Protein AF-A0AAN8ITF2-F1 (afdb_monomer)

Organism: Trichostrongylus colubriformis (NCBI:txid6319)

Secondary structure (DSSP, 8-state):
---TT---EEEEE-TTTTTTHHHHHHHHHHHHS-GGGEEETTTT-HHHHHHHHTT-SS-EEEEEE-HHHHHHHHHHHHHHGGG-S-SS--EEEEE-SS--HHHHHTTS-S---S-----

Structure (mmCIF, N/CA/C/O backbone):
data_AF-A0AAN8ITF2-F1
#
_entry.id   AF-A0AAN8ITF2-F1
#
loop_
_atom_site.group_PDB
_atom_site.id
_atom_site.type_symbol
_atom_site.label_atom_id
_atom_site.label_alt_id
_atom_site.label_comp_id
_atom_site.label_asym_id
_atom_site.label_entity_id
_atom_site.label_seq_id
_atom_site.pdbx_PDB_ins_code
_atom_site.Cartn_x
_atom_site.Cartn_y
_atom_site.Cartn_z
_atom_site.occupancy
_atom_site.B_iso_or_equiv
_atom_site.auth_seq_id
_atom_site.auth_comp_id
_atom_site.auth_asym_id
_atom_site.auth_atom_id
_atom_site.pdbx_PDB_model_num
ATOM 1 N N . MET A 1 1 ? -13.939 11.737 15.159 1.00 60.31 1 MET A N 1
ATOM 2 C CA . MET A 1 1 ? -14.402 10.360 15.434 1.00 60.31 1 MET A CA 1
ATOM 3 C C . MET A 1 1 ? -14.925 9.795 14.124 1.00 60.31 1 MET A C 1
ATOM 5 O O . MET A 1 1 ? -15.599 10.536 13.418 1.00 60.31 1 MET A O 1
ATOM 9 N N . LEU A 1 2 ? -14.546 8.572 13.752 1.00 70.06 2 LEU A N 1
ATOM 10 C CA . LEU A 1 2 ? -15.066 7.925 12.543 1.00 70.06 2 LEU A CA 1
ATOM 11 C C . LEU A 1 2 ? -16.547 7.550 12.754 1.00 70.06 2 LEU A C 1
ATOM 13 O O . LEU A 1 2 ? -16.892 7.165 13.873 1.00 70.06 2 LEU A O 1
ATOM 17 N N . PRO A 1 3 ? -17.422 7.668 11.738 1.00 80.00 3 PRO A N 1
ATOM 18 C CA . PRO A 1 3 ? -18.800 7.193 11.837 1.00 80.00 3 PRO A CA 1
ATOM 19 C C . PRO A 1 3 ? -18.858 5.697 12.210 1.00 80.00 3 PRO A C 1
ATOM 21 O O . PRO A 1 3 ? -17.992 4.946 11.752 1.00 80.00 3 PRO A O 1
ATOM 24 N N . PRO A 1 4 ? -19.859 5.246 12.990 1.00 72.50 4 PRO A N 1
ATOM 25 C CA . PRO A 1 4 ? -19.935 3.867 13.489 1.00 72.50 4 PRO A CA 1
ATOM 26 C C . PRO A 1 4 ? -19.911 2.792 12.390 1.00 72.50 4 PRO A C 1
ATOM 28 O O . PRO A 1 4 ? -19.333 1.729 12.595 1.00 72.50 4 PRO A O 1
ATOM 31 N N . ASP A 1 5 ? -20.469 3.097 11.216 1.00 82.31 5 ASP A N 1
ATOM 32 C CA . ASP A 1 5 ? -20.557 2.176 10.071 1.00 82.31 5 ASP A CA 1
ATOM 33 C C . ASP A 1 5 ? -19.482 2.429 9.003 1.00 82.31 5 ASP A C 1
ATOM 35 O O . ASP A 1 5 ? -19.576 1.947 7.874 1.00 82.31 5 ASP A O 1
ATOM 39 N N . SER A 1 6 ? -18.460 3.225 9.325 1.00 84.69 6 SER A N 1
ATOM 40 C CA . SER A 1 6 ? -17.391 3.517 8.372 1.00 84.69 6 SER A CA 1
ATOM 41 C C . SER A 1 6 ? -16.314 2.433 8.374 1.00 84.69 6 SER A C 1
ATOM 43 O O . SER A 1 6 ? -15.793 2.041 9.415 1.00 84.69 6 SER A O 1
ATOM 45 N N . GLU A 1 7 ? -15.937 1.995 7.175 1.00 91.31 7 GLU A N 1
ATOM 46 C CA . GLU A 1 7 ? -14.808 1.093 6.943 1.00 91.31 7 GLU A CA 1
ATOM 47 C C . GLU A 1 7 ? -13.725 1.853 6.166 1.00 91.31 7 GLU A C 1
ATOM 49 O O . GLU A 1 7 ? -13.707 1.815 4.931 1.00 91.31 7 GLU A O 1
ATOM 54 N N . PRO A 1 8 ? -12.855 2.614 6.855 1.00 94.00 8 PRO A N 1
ATOM 55 C CA . PRO A 1 8 ? -11.836 3.426 6.204 1.00 94.00 8 PRO A CA 1
ATOM 56 C C . PRO A 1 8 ? -10.871 2.579 5.364 1.00 94.00 8 PRO A C 1
ATOM 58 O O . PRO A 1 8 ? -10.576 1.428 5.688 1.00 94.00 8 PRO A O 1
ATOM 61 N N . LEU A 1 9 ? -10.336 3.179 4.300 1.00 96.25 9 LEU A N 1
ATOM 62 C CA . LEU A 1 9 ? -9.349 2.556 3.422 1.00 96.25 9 LEU A CA 1
ATOM 63 C C . LEU A 1 9 ? -7.947 3.073 3.759 1.00 96.25 9 LEU A C 1
ATOM 65 O O . LEU A 1 9 ? -7.679 4.254 3.571 1.00 96.25 9 LEU A O 1
ATOM 69 N N . LEU A 1 10 ? -7.060 2.200 4.230 1.00 97.12 10 LEU A N 1
ATOM 70 C CA . LEU A 1 10 ? -5.630 2.466 4.366 1.00 97.12 10 LEU A CA 1
ATOM 71 C C . LEU A 1 10 ? -4.944 2.214 3.020 1.00 97.12 10 LEU A C 1
ATOM 73 O O . LEU A 1 10 ? -4.875 1.077 2.560 1.00 97.12 10 LEU A O 1
ATOM 77 N N . VAL A 1 11 ? -4.405 3.262 2.403 1.00 97.88 11 VAL A N 1
ATOM 78 C CA . VAL A 1 11 ? -3.693 3.170 1.126 1.00 97.88 11 VAL A CA 1
ATOM 79 C C . VAL A 1 11 ? -2.189 3.255 1.368 1.00 97.88 11 VAL A C 1
ATOM 81 O O . VAL A 1 11 ? -1.687 4.235 1.919 1.00 97.88 11 VAL A O 1
ATOM 84 N N . LEU A 1 12 ? -1.465 2.230 0.934 1.00 97.69 12 LEU A N 1
ATOM 85 C CA . LEU A 1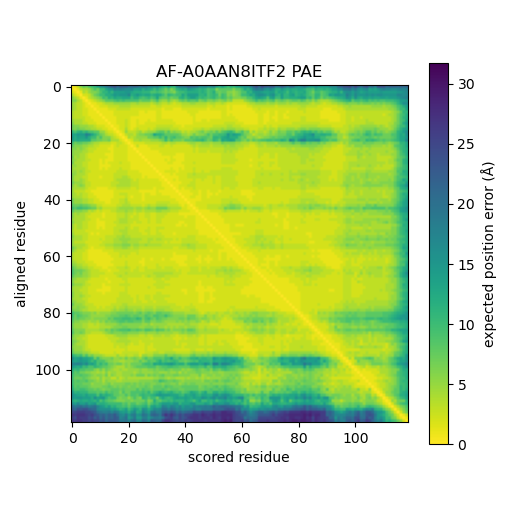 12 ? -0.016 2.106 1.052 1.00 97.69 12 LEU A CA 1
ATOM 86 C C . LEU A 1 12 ? 0.581 2.119 -0.353 1.00 97.69 12 LEU A C 1
ATOM 88 O O . LEU A 1 12 ? 0.370 1.181 -1.115 1.00 97.69 12 LEU A O 1
ATOM 92 N N . VAL A 1 13 ? 1.314 3.170 -0.716 1.00 96.69 13 VAL A N 1
ATOM 93 C CA . VAL A 1 13 ? 1.835 3.354 -2.078 1.00 96.69 13 VAL A CA 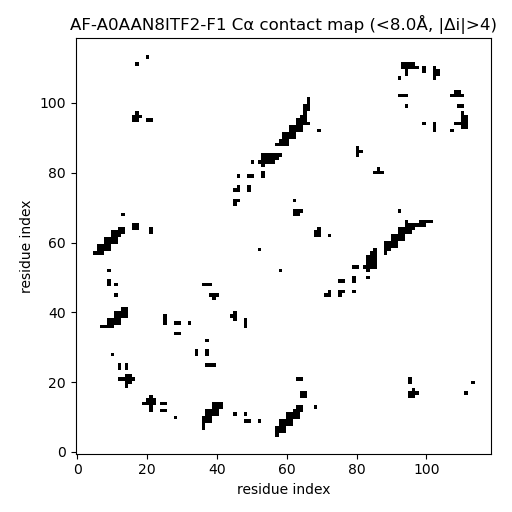1
ATOM 94 C C . VAL A 1 13 ? 3.354 3.353 -2.079 1.00 96.69 13 VAL A C 1
ATOM 96 O O . VAL A 1 13 ? 3.978 4.122 -1.352 1.00 96.69 13 VAL A O 1
ATOM 99 N N . ASN A 1 14 ? 3.965 2.539 -2.939 1.00 94.81 14 ASN A N 1
ATOM 100 C CA . ASN A 1 14 ? 5.370 2.697 -3.297 1.00 94.81 14 ASN A CA 1
ATOM 101 C C . ASN A 1 14 ? 5.495 3.668 -4.473 1.00 94.81 14 ASN A C 1
ATOM 103 O O . ASN A 1 14 ? 5.278 3.304 -5.628 1.00 94.81 14 ASN A O 1
ATOM 107 N N . VAL A 1 15 ? 5.891 4.908 -4.179 1.00 93.12 15 VAL A N 1
ATOM 108 C CA . VAL A 1 15 ? 5.941 5.996 -5.171 1.00 93.12 15 VAL A CA 1
ATOM 109 C C . VAL A 1 15 ? 6.948 5.774 -6.306 1.00 93.12 15 VAL A C 1
ATOM 111 O O . VAL A 1 15 ? 6.821 6.399 -7.358 1.00 93.12 15 VAL A O 1
ATOM 114 N N . LYS A 1 16 ? 7.925 4.871 -6.126 1.00 90.06 16 LYS A N 1
ATOM 115 C CA . LYS A 1 16 ? 8.907 4.495 -7.161 1.00 90.06 16 LYS A CA 1
ATOM 116 C C . LYS A 1 16 ? 8.440 3.344 -8.060 1.00 90.06 16 LYS A C 1
ATOM 118 O O . LYS A 1 16 ? 9.095 3.059 -9.059 1.00 90.06 16 LYS A O 1
ATOM 123 N N . SER A 1 17 ? 7.345 2.665 -7.718 1.00 85.50 17 SER A N 1
ATOM 124 C CA . SER A 1 17 ? 6.825 1.544 -8.509 1.00 85.50 17 SER A CA 1
ATOM 125 C C . SER A 1 17 ? 6.155 2.009 -9.809 1.00 85.50 17 SER A C 1
ATOM 127 O O . SER A 1 17 ? 5.678 3.141 -9.909 1.00 85.50 17 SER A O 1
ATOM 129 N N . GLY A 1 18 ? 6.130 1.123 -10.811 1.00 80.06 18 GLY A N 1
ATOM 130 C CA . GLY A 1 18 ? 5.446 1.361 -12.087 1.00 80.06 18 GLY A CA 1
ATOM 131 C C . GLY A 1 18 ? 6.065 2.445 -12.978 1.00 80.06 18 GLY A C 1
ATOM 132 O O . GLY A 1 18 ? 5.339 3.043 -13.757 1.00 80.06 18 GLY A O 1
ATOM 133 N N . GLY A 1 19 ? 7.364 2.748 -12.867 1.00 80.38 19 GLY A N 1
ATOM 134 C CA . GLY A 1 19 ? 7.989 3.797 -13.689 1.00 80.38 19 GLY A CA 1
ATOM 135 C C . GLY A 1 19 ? 7.499 5.205 -13.333 1.00 80.38 19 GLY A C 1
ATOM 136 O O . GLY A 1 19 ? 7.121 5.968 -14.210 1.00 80.38 19 GLY A O 1
ATOM 137 N N . CYS A 1 20 ? 7.483 5.528 -12.035 1.00 76.69 20 CYS A N 1
ATOM 138 C CA . CYS A 1 20 ? 6.995 6.788 -11.447 1.00 76.69 20 CYS A CA 1
ATOM 139 C C . CYS A 1 20 ? 5.466 6.973 -11.391 1.00 76.69 20 CYS A C 1
ATOM 141 O O . CYS A 1 20 ? 5.016 7.916 -10.739 1.00 76.69 20 CYS A O 1
ATOM 143 N N . GLN A 1 21 ? 4.665 6.038 -11.920 1.00 85.12 21 GLN A N 1
ATOM 144 C CA . GLN A 1 21 ? 3.198 6.043 -11.769 1.00 85.12 21 GLN A CA 1
ATOM 145 C C . GLN A 1 21 ? 2.741 6.093 -10.299 1.00 85.12 21 GLN A C 1
ATOM 147 O O . GLN A 1 21 ? 1.726 6.709 -9.975 1.00 85.12 21 GLN A O 1
ATOM 152 N N . GLY A 1 22 ? 3.512 5.512 -9.370 1.00 89.12 22 GLY A N 1
ATOM 153 C CA . GLY A 1 22 ? 3.209 5.584 -7.938 1.00 89.12 22 GLY A CA 1
ATOM 154 C C . GLY A 1 22 ? 3.148 7.016 -7.377 1.00 89.12 22 GLY A C 1
ATOM 155 O O . GLY A 1 22 ? 2.430 7.264 -6.407 1.00 89.12 22 GLY A O 1
ATOM 156 N N . THR A 1 23 ? 3.861 7.974 -7.982 1.00 92.00 23 THR A N 1
ATOM 157 C CA . THR A 1 23 ? 3.847 9.385 -7.554 1.00 92.00 23 THR A CA 1
ATOM 158 C C . THR A 1 23 ? 2.540 10.079 -7.938 1.00 92.00 23 THR A C 1
ATOM 160 O O . THR A 1 23 ? 1.972 10.819 -7.135 1.00 92.00 23 THR A O 1
ATOM 163 N N . GLU A 1 24 ? 2.021 9.818 -9.132 1.00 90.38 24 GLU A N 1
ATOM 164 C CA . GLU A 1 24 ? 0.724 10.343 -9.569 1.00 90.38 24 GLU A CA 1
ATOM 165 C C . GLU A 1 24 ? -0.425 9.670 -8.812 1.00 90.38 24 GLU A C 1
ATOM 167 O O . GLU A 1 24 ? -1.374 10.328 -8.373 1.00 90.38 24 GLU A O 1
ATOM 172 N N . LEU A 1 25 ? -0.297 8.364 -8.564 1.00 92.19 25 LEU A N 1
ATOM 173 C CA . LEU A 1 25 ? -1.292 7.584 -7.841 1.00 92.19 25 LEU A CA 1
ATOM 174 C C . LEU A 1 25 ? -1.459 8.071 -6.395 1.00 92.19 25 LEU A C 1
ATOM 176 O O . LEU A 1 25 ? -2.583 8.305 -5.947 1.00 92.19 25 LEU A O 1
ATOM 180 N N . ILE A 1 26 ? -0.358 8.290 -5.663 1.00 94.25 26 ILE A N 1
ATOM 181 C CA . ILE A 1 26 ? -0.446 8.772 -4.276 1.00 94.25 26 ILE A CA 1
ATOM 182 C C . ILE A 1 26 ? -1.055 10.180 -4.199 1.00 94.25 26 ILE A C 1
ATOM 184 O O . ILE A 1 26 ? -1.800 10.483 -3.265 1.00 94.25 26 ILE A O 1
ATOM 188 N N . GLN A 1 27 ? -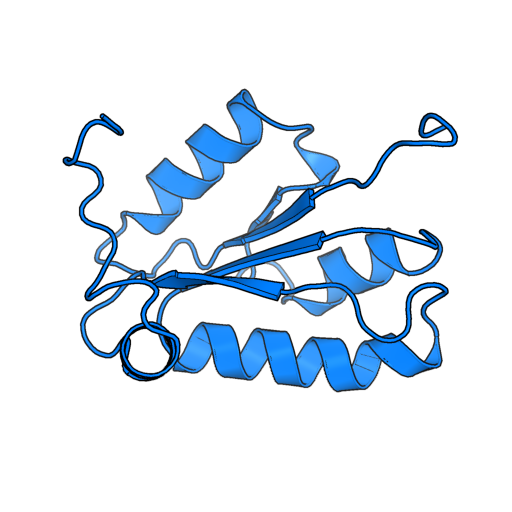0.772 11.046 -5.179 1.00 93.69 27 GLN A N 1
ATOM 189 C CA . GLN A 1 27 ? -1.377 12.376 -5.259 1.00 93.69 27 GLN A CA 1
ATOM 190 C C . GLN A 1 27 ? -2.880 12.288 -5.528 1.00 93.69 27 GLN A C 1
ATOM 192 O O . GLN A 1 27 ? -3.654 13.002 -4.892 1.00 93.69 27 GLN A O 1
ATOM 197 N N . SER A 1 28 ? -3.296 11.392 -6.423 1.00 92.88 28 SER A N 1
ATOM 198 C CA . SER A 1 28 ? -4.705 11.160 -6.746 1.00 92.88 28 SER A CA 1
ATOM 199 C C . SER A 1 28 ? -5.475 10.635 -5.535 1.00 92.88 28 SER A C 1
ATOM 201 O O . SER A 1 28 ? -6.495 11.212 -5.162 1.00 92.88 28 SER A O 1
ATOM 203 N N . PHE A 1 29 ? -4.942 9.638 -4.822 1.00 95.44 29 PHE A N 1
ATOM 204 C CA . PHE A 1 29 ? -5.573 9.145 -3.595 1.00 95.44 29 PHE A CA 1
ATOM 205 C C . PHE A 1 29 ? -5.675 10.211 -2.505 1.00 95.44 29 PHE A C 1
ATOM 207 O O . PHE A 1 29 ? -6.700 10.286 -1.842 1.00 95.44 29 PHE A O 1
ATOM 214 N N . ARG A 1 30 ? -4.670 11.079 -2.333 1.00 95.25 30 ARG A N 1
ATOM 215 C CA . ARG A 1 30 ? -4.737 12.184 -1.354 1.00 95.25 30 ARG A CA 1
ATOM 216 C C . ARG A 1 30 ? -5.761 13.263 -1.701 1.00 95.25 30 ARG A C 1
ATOM 218 O O . ARG A 1 30 ? -6.156 14.007 -0.811 1.00 95.25 30 ARG A O 1
ATOM 225 N N . LYS A 1 31 ? -6.152 13.380 -2.973 1.00 94.19 31 LYS A N 1
ATOM 226 C CA . LYS A 1 31 ? -7.238 14.270 -3.409 1.00 94.19 31 LYS A CA 1
ATOM 227 C C . LYS A 1 31 ? -8.613 13.638 -3.182 1.00 94.19 31 LYS A C 1
ATOM 229 O O . LYS A 1 31 ? -9.555 14.357 -2.874 1.00 94.19 31 LYS A O 1
ATOM 234 N N . LEU A 1 32 ? -8.723 12.319 -3.352 1.00 92.81 32 LEU A N 1
ATOM 235 C CA . LEU A 1 32 ? -9.985 11.576 -3.250 1.00 92.81 32 LEU A CA 1
ATOM 236 C C . LEU A 1 32 ? -10.324 11.133 -1.819 1.00 92.81 32 LEU A C 1
ATOM 238 O O . LEU A 1 32 ? -11.494 11.029 -1.464 1.00 92.81 32 LEU A O 1
ATOM 242 N N . LEU A 1 33 ? -9.307 10.844 -1.009 1.00 93.19 33 LEU A N 1
ATOM 243 C CA . LEU A 1 33 ? -9.420 10.314 0.348 1.00 93.19 33 LEU A CA 1
ATOM 244 C C . LEU A 1 33 ? -8.833 11.299 1.359 1.00 93.19 33 LEU A C 1
ATOM 246 O O . LEU A 1 33 ? -8.128 12.244 1.003 1.00 93.19 33 LEU A O 1
ATOM 250 N N . ASN A 1 34 ? -9.063 11.046 2.649 1.00 92.00 34 ASN A N 1
ATOM 251 C CA . ASN A 1 34 ? -8.383 11.804 3.690 1.00 92.00 34 ASN A CA 1
ATOM 252 C C . ASN A 1 34 ? -6.859 11.545 3.601 1.00 92.00 34 ASN A C 1
ATOM 254 O O . ASN A 1 34 ? -6.441 10.384 3.667 1.00 92.00 34 ASN A O 1
ATOM 258 N N . PRO A 1 35 ? -6.007 12.587 3.504 1.00 92.88 35 PRO A N 1
ATOM 259 C CA . PRO A 1 35 ? -4.558 12.424 3.380 1.00 92.88 35 PRO A CA 1
ATOM 260 C C . PRO A 1 35 ? -3.904 11.586 4.487 1.00 92.88 35 PRO A C 1
ATOM 262 O O . PRO A 1 35 ? -2.887 10.944 4.232 1.00 92.88 35 PRO A O 1
ATOM 265 N N . PHE A 1 36 ? -4.495 11.537 5.687 1.00 91.69 36 PHE A N 1
ATOM 266 C CA . PHE A 1 36 ? -4.020 10.706 6.802 1.00 91.69 36 PHE A CA 1
ATOM 267 C C . PHE A 1 36 ? -4.239 9.200 6.603 1.00 91.69 36 PHE A C 1
ATOM 269 O O . PHE A 1 36 ? -3.802 8.403 7.428 1.00 91.69 36 PHE A O 1
ATOM 276 N N . GLN A 1 37 ? -4.912 8.800 5.526 1.00 95.19 37 GLN A N 1
ATOM 277 C CA . GLN A 1 37 ? -5.119 7.404 5.156 1.00 95.19 37 GLN A CA 1
ATOM 278 C C . GLN A 1 37 ? -4.168 6.945 4.043 1.00 95.19 37 GLN A C 1
ATOM 280 O O . GLN A 1 37 ? -4.170 5.768 3.696 1.00 95.19 37 GLN A O 1
ATOM 285 N N . VAL A 1 38 ? -3.366 7.854 3.473 1.00 97.12 38 VAL A N 1
ATOM 286 C CA . VAL A 1 38 ? -2.563 7.601 2.270 1.00 97.12 38 VAL A CA 1
ATOM 287 C C . VAL A 1 38 ? -1.072 7.776 2.563 1.00 97.12 38 VAL A C 1
ATOM 289 O O . VAL A 1 38 ? -0.546 8.896 2.647 1.00 97.12 38 VAL A O 1
ATOM 292 N N . PHE A 1 39 ? -0.368 6.651 2.662 1.00 97.25 39 PHE A N 1
ATOM 293 C CA . PHE A 1 39 ? 1.030 6.587 3.073 1.00 97.25 39 PHE A CA 1
ATOM 294 C C . PHE A 1 39 ? 1.951 6.206 1.918 1.00 97.25 39 PHE A C 1
ATOM 296 O O . PHE A 1 39 ? 1.648 5.337 1.104 1.00 97.25 39 PHE A O 1
ATOM 303 N N . ASP A 1 40 ? 3.110 6.857 1.890 1.00 95.81 40 ASP A N 1
ATOM 304 C CA . ASP A 1 40 ? 4.233 6.461 1.050 1.00 95.81 40 ASP A CA 1
ATOM 305 C C . ASP A 1 40 ? 5.063 5.436 1.825 1.00 95.81 40 ASP A C 1
ATOM 307 O O . ASP A 1 40 ? 5.665 5.781 2.844 1.00 95.81 40 ASP A O 1
ATOM 311 N N . VAL A 1 41 ? 5.108 4.187 1.360 1.00 95.50 41 VAL A N 1
ATOM 312 C CA . VAL A 1 41 ? 5.835 3.122 2.071 1.00 95.50 41 VAL A CA 1
ATOM 313 C C . VAL A 1 41 ? 7.346 3.356 2.082 1.00 95.50 41 VAL A C 1
ATOM 315 O O . VAL A 1 41 ? 8.037 2.812 2.935 1.00 95.50 41 VAL A O 1
ATOM 318 N N . LEU A 1 42 ? 7.882 4.200 1.195 1.00 93.62 42 LEU A N 1
ATOM 319 C CA . LEU A 1 42 ? 9.299 4.569 1.226 1.00 93.62 42 LEU A CA 1
ATOM 320 C C . LEU A 1 42 ? 9.615 5.582 2.337 1.00 93.62 42 LEU A C 1
ATOM 322 O O . LEU A 1 42 ? 10.780 5.764 2.687 1.00 93.62 42 LEU A O 1
ATOM 326 N N . LYS A 1 43 ? 8.597 6.228 2.921 1.00 92.44 43 LYS A N 1
ATOM 327 C CA . LYS A 1 43 ? 8.736 7.188 4.024 1.00 92.44 43 LYS A CA 1
ATOM 328 C C . LYS A 1 43 ? 8.382 6.535 5.358 1.00 92.44 43 LYS A C 1
ATOM 330 O O . LYS A 1 43 ? 7.317 6.772 5.916 1.00 92.44 43 LYS A O 1
ATOM 335 N N . GLY A 1 44 ? 9.302 5.723 5.875 1.00 87.00 44 GLY A N 1
ATOM 336 C CA . GLY A 1 44 ? 9.169 5.089 7.195 1.00 87.00 44 GLY A CA 1
ATOM 337 C C . GLY A 1 44 ? 8.510 3.706 7.190 1.00 87.00 44 GLY A C 1
ATOM 338 O O . GLY A 1 44 ? 8.378 3.100 8.249 1.00 87.00 44 GLY A O 1
ATOM 339 N N . GLY A 1 45 ? 8.159 3.171 6.018 1.00 94.69 45 GLY A N 1
ATOM 340 C CA . GLY A 1 45 ? 7.654 1.807 5.872 1.00 94.69 45 GLY A CA 1
ATOM 341 C C . GLY A 1 45 ? 6.136 1.653 6.049 1.00 94.69 45 GLY A C 1
ATOM 342 O O . GLY A 1 45 ? 5.456 2.565 6.526 1.00 94.69 45 GLY A O 1
ATOM 343 N N . PRO A 1 46 ? 5.585 0.472 5.707 1.00 95.88 46 PRO A N 1
ATOM 344 C CA . PRO A 1 46 ? 4.159 0.163 5.857 1.00 95.88 46 PRO A CA 1
ATOM 345 C C . PRO A 1 46 ? 3.660 0.204 7.308 1.00 95.88 46 PRO A C 1
ATOM 347 O O . PRO A 1 46 ? 2.498 0.533 7.554 1.00 95.88 46 PRO A O 1
ATOM 350 N N . LEU A 1 47 ? 4.535 -0.110 8.275 1.00 95.69 47 LEU A N 1
ATOM 351 C CA . LEU A 1 47 ? 4.184 -0.190 9.697 1.00 95.69 47 LEU A CA 1
ATOM 352 C C . LEU A 1 47 ? 3.596 1.113 10.239 1.00 95.69 47 LEU A C 1
ATOM 354 O O . LEU A 1 47 ? 2.700 1.061 11.074 1.00 95.69 47 LEU A O 1
ATOM 358 N N . VAL A 1 48 ? 4.048 2.271 9.749 1.00 94.75 48 VAL A N 1
ATOM 359 C CA . VAL A 1 48 ? 3.533 3.572 10.202 1.00 94.75 48 VAL A CA 1
ATOM 360 C C . VAL A 1 48 ? 2.023 3.664 9.970 1.00 94.75 48 VAL A C 1
ATOM 362 O O . VAL A 1 48 ? 1.280 3.975 10.897 1.00 94.75 48 VAL A O 1
ATOM 365 N N . GLY A 1 49 ? 1.554 3.330 8.764 1.00 94.56 49 GLY A N 1
ATOM 366 C CA . GLY A 1 49 ? 0.126 3.344 8.440 1.00 94.56 49 GLY A CA 1
ATOM 367 C C . GLY A 1 49 ? -0.664 2.283 9.210 1.00 94.56 49 GLY A C 1
ATOM 368 O O . GLY A 1 49 ? -1.743 2.570 9.729 1.00 94.56 49 GLY A O 1
ATOM 369 N N . LEU A 1 50 ? -0.099 1.081 9.355 1.00 95.00 50 LEU A N 1
ATOM 370 C CA . LEU A 1 50 ? -0.720 -0.016 10.105 1.00 95.00 50 LEU A CA 1
ATOM 371 C C . LEU A 1 50 ? -0.915 0.339 11.588 1.00 95.00 50 LEU A C 1
ATOM 373 O O . LEU A 1 50 ? -1.992 0.114 12.136 1.00 95.00 50 LEU A O 1
ATOM 377 N N . TYR A 1 51 ? 0.074 0.970 12.228 1.00 94.81 51 TYR A N 1
ATOM 378 C CA . TYR A 1 51 ? -0.046 1.410 13.619 1.00 94.81 51 TYR A CA 1
ATOM 379 C C . TYR A 1 51 ? -1.030 2.566 13.802 1.00 94.81 51 TYR A C 1
ATOM 381 O O . TYR A 1 51 ? -1.709 2.620 14.827 1.00 94.81 51 TYR A O 1
ATOM 389 N N . VAL A 1 52 ? -1.164 3.463 12.819 1.00 93.56 52 VAL A N 1
ATOM 390 C CA . VAL A 1 52 ? -2.206 4.506 12.841 1.00 93.56 52 VAL A CA 1
ATOM 391 C C . VAL A 1 52 ? -3.602 3.874 12.845 1.00 93.56 52 VAL A C 1
ATOM 393 O O . VAL A 1 52 ? -4.489 4.337 13.560 1.00 93.56 52 VAL A O 1
ATOM 396 N N . PHE A 1 53 ? -3.785 2.782 12.102 1.00 94.25 53 PHE A N 1
ATOM 397 C CA . PHE A 1 53 ? -5.060 2.074 11.988 1.00 94.25 53 PHE A CA 1
ATOM 398 C C . PHE A 1 53 ? -5.271 0.989 13.058 1.00 94.25 53 PHE A C 1
ATOM 400 O O . PHE A 1 53 ? -6.351 0.405 13.115 1.00 94.25 53 PHE A O 1
ATOM 407 N N . ARG A 1 54 ? -4.301 0.736 13.951 1.00 93.75 54 ARG A N 1
ATOM 408 C CA . ARG A 1 54 ? -4.348 -0.393 14.902 1.00 93.75 54 ARG A CA 1
ATOM 409 C C . ARG A 1 54 ? -5.579 -0.402 15.805 1.00 93.75 54 ARG A C 1
ATOM 411 O O . ARG A 1 54 ? -6.078 -1.465 16.126 1.00 93.75 54 ARG A O 1
ATOM 418 N N . ASN A 1 55 ? -6.101 0.761 16.190 1.00 93.12 55 ASN A N 1
ATOM 419 C CA . ASN A 1 55 ? -7.267 0.858 17.077 1.00 93.12 55 ASN A CA 1
ATOM 420 C C . ASN A 1 55 ? -8.605 0.861 16.317 1.00 93.12 55 ASN A C 1
ATOM 422 O O . ASN A 1 55 ? -9.658 1.020 16.932 1.00 93.12 55 ASN A O 1
ATOM 426 N N . ILE A 1 56 ? -8.582 0.734 14.987 1.00 92.06 56 ILE A N 1
ATOM 427 C CA . ILE A 1 56 ? -9.783 0.739 14.1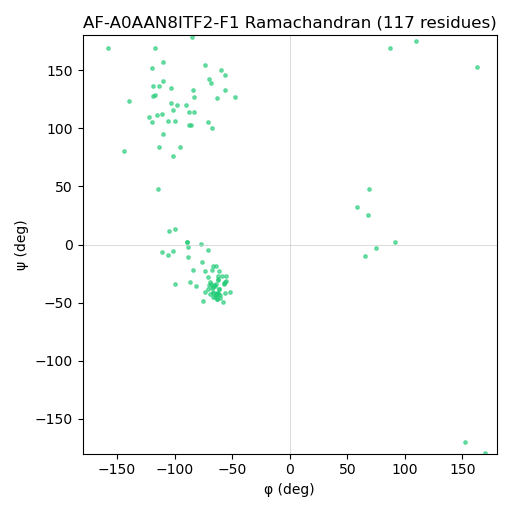55 1.00 92.06 56 ILE A CA 1
ATOM 428 C C . ILE A 1 56 ? -10.280 -0.708 14.017 1.00 92.06 56 ILE A C 1
ATOM 430 O O . ILE A 1 56 ? -9.549 -1.549 13.492 1.00 92.06 56 ILE A O 1
ATOM 434 N N . PRO A 1 57 ? -11.513 -1.026 14.455 1.00 90.94 57 PRO A N 1
ATOM 435 C CA . PRO A 1 57 ? -12.002 -2.407 14.486 1.00 90.94 57 PRO A CA 1
ATOM 436 C C . PRO A 1 57 ? -12.281 -2.983 13.091 1.00 90.94 57 PRO A C 1
ATOM 438 O O . PRO A 1 57 ? -12.195 -4.194 12.895 1.00 90.94 57 PRO A O 1
ATOM 441 N N . LYS A 1 58 ? -12.611 -2.131 12.112 1.00 92.56 58 LYS A N 1
ATOM 442 C CA . LYS A 1 58 ? -12.877 -2.522 10.722 1.00 92.56 58 LYS A CA 1
ATOM 443 C C . LYS A 1 58 ? -12.276 -1.507 9.762 1.00 92.56 58 LYS A C 1
ATOM 445 O O . LYS A 1 58 ? -12.598 -0.327 9.837 1.00 92.56 58 LYS A O 1
ATOM 450 N N . TYR A 1 59 ? -11.419 -1.963 8.860 1.00 95.19 59 TYR A N 1
ATOM 451 C CA . TYR A 1 59 ? -10.847 -1.153 7.789 1.00 95.19 59 TYR A CA 1
ATOM 452 C C . TYR A 1 59 ? -10.371 -2.058 6.651 1.00 95.19 59 TYR A C 1
ATOM 454 O O . TYR A 1 59 ? -10.318 -3.279 6.797 1.00 95.19 59 TYR A O 1
ATOM 462 N N . LYS A 1 60 ? -10.034 -1.455 5.514 1.00 96.31 60 LYS A N 1
ATOM 463 C CA . LYS A 1 60 ? -9.518 -2.148 4.325 1.00 96.31 60 LYS A CA 1
ATOM 464 C C . LYS A 1 60 ? -8.127 -1.628 4.003 1.00 96.31 60 LYS A C 1
ATOM 466 O O . LYS A 1 60 ? -7.824 -0.476 4.303 1.00 96.31 60 LYS A O 1
ATOM 471 N N . ILE A 1 61 ? -7.298 -2.452 3.379 1.00 97.12 61 ILE A N 1
ATOM 472 C CA . ILE A 1 61 ? -5.957 -2.081 2.928 1.00 97.12 61 ILE A CA 1
ATOM 473 C C . ILE A 1 61 ? -5.921 -2.109 1.403 1.00 97.12 61 ILE A C 1
ATOM 475 O O . ILE A 1 61 ? -6.417 -3.047 0.784 1.00 97.12 61 ILE A O 1
ATOM 479 N N . LEU A 1 62 ? -5.301 -1.099 0.803 1.00 97.00 62 LEU A N 1
ATOM 480 C CA . LEU A 1 62 ? -4.940 -1.081 -0.607 1.00 97.00 62 LEU A CA 1
ATOM 481 C C . LEU A 1 62 ? -3.431 -0.882 -0.741 1.00 97.00 62 LEU A C 1
ATOM 483 O O . LEU A 1 62 ? -2.912 0.197 -0.454 1.00 97.00 62 LEU A O 1
ATOM 487 N N . ALA A 1 63 ? -2.724 -1.922 -1.173 1.00 96.06 63 ALA A N 1
ATOM 488 C CA . ALA A 1 63 ? -1.282 -1.902 -1.371 1.00 96.06 63 ALA A CA 1
ATOM 489 C C . ALA A 1 63 ? -0.949 -1.663 -2.851 1.00 96.06 63 ALA A C 1
ATOM 491 O O . ALA A 1 63 ? -1.326 -2.441 -3.720 1.00 96.06 63 ALA A O 1
ATOM 492 N N . CYS A 1 64 ? -0.239 -0.583 -3.156 1.00 94.94 64 CYS A N 1
ATOM 493 C CA . CYS A 1 64 ? 0.085 -0.178 -4.521 1.00 94.94 64 CYS A CA 1
ATOM 494 C C . CYS A 1 64 ? 1.588 -0.347 -4.766 1.00 94.94 64 CYS A C 1
ATOM 496 O O . CYS A 1 64 ? 2.406 0.373 -4.184 1.00 94.94 64 CYS A O 1
ATOM 498 N N . GLY A 1 65 ? 1.958 -1.293 -5.626 1.00 93.19 65 GLY A N 1
ATOM 499 C CA . GLY A 1 65 ? 3.350 -1.670 -5.868 1.00 93.19 65 GLY A CA 1
ATOM 500 C C . GLY A 1 65 ? 3.471 -2.948 -6.697 1.00 93.19 65 GLY A C 1
ATOM 501 O O . GLY A 1 65 ? 2.463 -3.538 -7.077 1.00 93.19 65 GLY A O 1
ATOM 502 N N . GLY A 1 66 ? 4.704 -3.380 -6.960 1.00 91.00 66 GLY A N 1
ATOM 503 C CA . GLY A 1 66 ? 4.987 -4.725 -7.482 1.00 91.00 66 GLY A CA 1
ATOM 504 C C . GLY A 1 66 ? 5.078 -5.771 -6.365 1.00 91.00 66 GLY A C 1
ATOM 505 O O . GLY A 1 66 ? 5.029 -5.417 -5.183 1.00 91.00 66 GLY A O 1
ATOM 506 N N . ASP A 1 67 ? 5.295 -7.041 -6.715 1.00 89.88 67 ASP A N 1
ATOM 507 C CA . ASP A 1 67 ? 5.254 -8.173 -5.769 1.00 89.88 67 ASP A CA 1
ATOM 508 C C . ASP A 1 67 ? 6.136 -7.978 -4.523 1.00 89.88 67 ASP A C 1
ATOM 510 O O . ASP A 1 67 ? 5.699 -8.243 -3.405 1.00 89.88 67 ASP A O 1
ATOM 514 N N . GLY A 1 68 ? 7.346 -7.425 -4.676 1.00 91.44 68 GLY A N 1
ATOM 515 C CA . GLY A 1 68 ? 8.235 -7.147 -3.539 1.00 91.44 68 GLY A CA 1
ATOM 516 C C . GLY A 1 68 ? 7.681 -6.103 -2.560 1.00 91.44 68 GLY A C 1
ATOM 517 O O . GLY A 1 68 ? 7.868 -6.220 -1.352 1.00 91.44 68 GLY A O 1
ATOM 518 N N . THR A 1 69 ? 6.944 -5.105 -3.061 1.00 92.62 69 THR A N 1
ATOM 519 C CA . THR A 1 69 ? 6.252 -4.131 -2.199 1.00 92.62 69 THR A CA 1
ATOM 520 C C . THR A 1 69 ? 5.100 -4.798 -1.467 1.00 92.62 69 THR A C 1
ATOM 522 O O . THR A 1 69 ? 4.918 -4.570 -0.274 1.00 92.62 69 THR A O 1
ATOM 525 N N . ILE A 1 70 ? 4.333 -5.634 -2.168 1.00 92.94 70 ILE A N 1
ATOM 526 C CA . ILE A 1 70 ? 3.187 -6.307 -1.562 1.00 92.94 70 ILE A CA 1
ATOM 527 C C . ILE A 1 70 ? 3.642 -7.298 -0.495 1.00 92.94 70 ILE A C 1
ATOM 529 O O . ILE A 1 70 ? 3.106 -7.282 0.610 1.00 92.94 70 ILE A O 1
ATOM 533 N N . GLY A 1 71 ? 4.673 -8.097 -0.777 1.00 93.94 71 GLY A N 1
ATOM 534 C CA . GLY A 1 71 ? 5.274 -8.998 0.205 1.00 93.94 71 GLY A CA 1
ATOM 535 C C . GLY A 1 71 ? 5.739 -8.253 1.457 1.00 93.94 71 GLY A C 1
ATOM 536 O O . GLY A 1 71 ? 5.455 -8.690 2.570 1.00 93.94 71 GLY A O 1
ATOM 537 N N . TRP A 1 72 ? 6.359 -7.080 1.291 1.00 94.88 72 TRP A N 1
ATOM 538 C CA . TRP A 1 72 ? 6.763 -6.244 2.422 1.00 94.88 72 TRP A CA 1
ATOM 539 C C . TRP A 1 72 ? 5.569 -5.739 3.246 1.00 94.88 72 TRP A C 1
ATOM 541 O O . TRP A 1 72 ? 5.596 -5.808 4.474 1.00 94.88 72 TRP A O 1
ATOM 551 N N . VAL A 1 73 ? 4.495 -5.281 2.593 1.00 95.62 73 VAL A N 1
ATOM 552 C CA . VAL A 1 73 ? 3.260 -4.862 3.278 1.00 95.62 73 VAL A CA 1
ATOM 553 C C . VAL A 1 73 ? 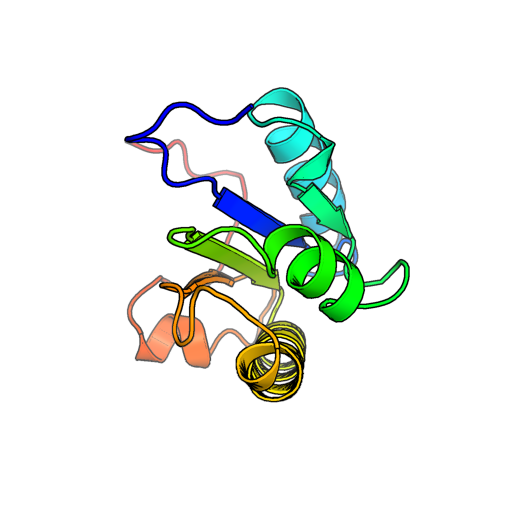2.644 -6.018 4.068 1.00 95.62 73 VAL A C 1
ATOM 555 O O . VAL A 1 73 ? 2.299 -5.826 5.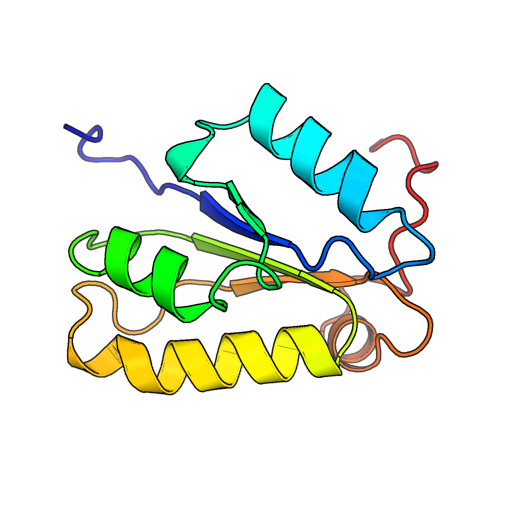232 1.00 95.62 73 VAL A O 1
ATOM 558 N N . LEU A 1 74 ? 2.536 -7.210 3.473 1.00 94.38 74 LEU A N 1
ATOM 559 C CA . LEU A 1 74 ? 1.979 -8.393 4.137 1.00 94.38 74 LEU A CA 1
ATOM 560 C C . LEU A 1 74 ? 2.831 -8.822 5.339 1.00 94.38 74 LEU A C 1
ATOM 562 O O . LEU A 1 74 ? 2.287 -9.085 6.408 1.00 94.38 74 LEU A O 1
ATOM 566 N N . GLN A 1 75 ? 4.160 -8.789 5.209 1.00 95.19 75 GLN A N 1
ATOM 567 C CA . GLN A 1 75 ? 5.070 -9.059 6.323 1.00 95.19 75 GLN A CA 1
ATOM 568 C C . GLN A 1 75 ? 4.879 -8.056 7.472 1.00 95.19 75 GLN A C 1
ATOM 570 O O . GLN A 1 75 ? 4.847 -8.437 8.640 1.00 95.19 75 GLN A O 1
ATOM 575 N N . CYS A 1 76 ? 4.734 -6.765 7.163 1.00 95.12 76 CYS A N 1
ATOM 576 C CA . CYS A 1 76 ? 4.460 -5.746 8.175 1.00 95.12 76 CYS A CA 1
ATOM 577 C C . CYS A 1 76 ? 3.073 -5.908 8.815 1.00 95.12 76 CYS A C 1
ATOM 579 O O . CYS A 1 76 ? 2.931 -5.670 10.015 1.00 95.12 76 CYS A O 1
ATOM 581 N N . LEU A 1 77 ? 2.063 -6.322 8.047 1.00 94.25 77 LEU A N 1
ATOM 582 C CA . LEU A 1 77 ? 0.729 -6.622 8.565 1.00 94.25 77 LEU A CA 1
ATOM 583 C C . LEU A 1 77 ? 0.776 -7.786 9.563 1.00 94.25 77 LEU A C 1
ATOM 585 O O . LEU A 1 77 ? 0.176 -7.694 10.632 1.00 94.25 77 LEU A O 1
ATOM 589 N N . ASP A 1 78 ? 1.551 -8.830 9.266 1.00 93.38 78 ASP A N 1
ATOM 590 C CA . ASP A 1 78 ? 1.759 -9.961 10.174 1.00 93.38 78 ASP A CA 1
ATOM 591 C C . ASP A 1 78 ? 2.430 -9.574 11.498 1.00 93.38 78 ASP A C 1
ATOM 593 O O . ASP A 1 78 ? 2.162 -10.206 12.520 1.00 93.38 78 ASP A O 1
ATOM 597 N N . ILE A 1 79 ? 3.267 -8.535 11.498 1.00 92.88 79 ILE A N 1
ATOM 598 C CA . ILE A 1 79 ? 3.869 -7.979 12.716 1.00 92.88 79 ILE A CA 1
ATOM 599 C C . ILE A 1 79 ? 2.828 -7.164 13.496 1.00 92.88 79 ILE A C 1
ATOM 601 O O . ILE A 1 79 ? 2.662 -7.357 14.696 1.00 92.88 79 ILE A O 1
ATOM 605 N N . ALA A 1 80 ? 2.100 -6.271 12.820 1.00 91.50 80 ALA A N 1
ATOM 606 C CA . ALA A 1 80 ? 1.183 -5.334 13.469 1.00 91.50 80 ALA A CA 1
ATOM 607 C C . ALA A 1 80 ? -0.112 -5.985 13.992 1.00 91.50 80 ALA A C 1
ATOM 609 O O . ALA A 1 80 ? -0.744 -5.434 14.894 1.00 91.50 80 ALA A O 1
ATOM 610 N N . LYS A 1 81 ? -0.520 -7.146 13.456 1.00 89.12 81 LYS A N 1
ATOM 611 C CA . LYS A 1 81 ? -1.808 -7.785 13.792 1.00 89.12 81 LYS A CA 1
ATOM 612 C C . LYS A 1 81 ? -1.970 -8.172 15.265 1.00 89.12 81 LYS A C 1
ATOM 614 O O . LYS A 1 81 ? -3.102 -8.316 15.711 1.00 89.12 81 LYS A O 1
ATOM 619 N N . GLN A 1 82 ? -0.876 -8.362 16.010 1.00 87.19 82 GLN A N 1
ATOM 620 C CA . GLN A 1 82 ? -0.936 -8.740 17.431 1.00 87.19 82 GLN A CA 1
ATOM 621 C C . GLN A 1 82 ? -1.498 -7.613 18.309 1.00 87.19 82 GLN A C 1
ATOM 623 O O . GLN A 1 82 ? -2.234 -7.884 19.252 1.00 87.19 82 GLN A O 1
ATOM 628 N N . ASP A 1 83 ? -1.210 -6.362 17.944 1.00 86.12 83 ASP A N 1
ATOM 629 C CA . ASP A 1 83 ? -1.618 -5.161 18.680 1.00 86.12 83 ASP A CA 1
ATOM 630 C C . ASP A 1 83 ? -2.782 -4.414 17.999 1.00 86.12 83 ASP A C 1
ATOM 632 O O . ASP A 1 83 ? -3.079 -3.264 18.342 1.00 86.12 83 ASP A O 1
ATOM 636 N N . ALA A 1 84 ? -3.420 -5.034 16.999 1.00 90.81 84 ALA A N 1
ATOM 637 C CA . ALA A 1 84 ? -4.481 -4.429 16.203 1.00 90.81 84 ALA A CA 1
ATOM 638 C C . ALA A 1 84 ? -5.873 -4.936 16.612 1.00 90.81 84 ALA A C 1
ATOM 640 O O . ALA A 1 84 ? -6.123 -6.133 16.717 1.00 90.81 84 ALA A O 1
ATOM 641 N N . ALA A 1 85 ? -6.822 -4.011 16.745 1.00 90.75 85 ALA A N 1
ATOM 642 C CA . ALA A 1 85 ? -8.242 -4.284 16.941 1.00 90.75 85 ALA A CA 1
ATOM 643 C C . ALA A 1 85 ? -8.865 -5.042 15.753 1.00 90.75 85 ALA A C 1
ATOM 645 O O . ALA A 1 85 ? -9.838 -5.772 15.932 1.00 90.75 85 ALA A O 1
ATOM 646 N N . CYS A 1 86 ? -8.306 -4.886 14.548 1.00 90.12 86 CYS A N 1
ATOM 647 C CA . CYS A 1 86 ? -8.665 -5.665 13.366 1.00 90.12 86 CYS A CA 1
ATOM 648 C C . CYS A 1 86 ? -7.558 -6.683 13.059 1.00 90.12 86 CYS A C 1
ATOM 650 O O . CYS A 1 86 ? -6.492 -6.314 12.567 1.00 90.12 86 CYS A O 1
ATOM 652 N N . PHE A 1 87 ? -7.819 -7.963 13.336 1.00 87.38 87 PHE A N 1
ATOM 653 C CA . PHE A 1 87 ? -6.829 -9.034 13.174 1.00 87.38 87 PHE A CA 1
ATOM 654 C C . PHE A 1 87 ? -6.497 -9.350 11.706 1.00 87.38 87 PHE A C 1
ATOM 656 O O . PHE A 1 87 ? -5.366 -9.703 11.382 1.00 87.38 87 PHE A O 1
ATOM 663 N N . SER A 1 88 ? -7.482 -9.248 10.810 1.00 89.94 88 SER A N 1
ATOM 664 C CA . SER A 1 88 ? -7.323 -9.583 9.391 1.00 89.94 88 SER A CA 1
ATOM 665 C C . SER A 1 88 ? -8.147 -8.628 8.521 1.00 89.94 88 SER A C 1
ATOM 667 O O . SER A 1 88 ? -9.272 -8.951 8.132 1.00 89.94 88 SER A O 1
ATOM 669 N N . PRO A 1 89 ? -7.636 -7.412 8.260 1.00 93.94 89 PRO A N 1
ATOM 670 C CA . PRO A 1 89 ? -8.293 -6.482 7.353 1.00 93.94 89 PRO A CA 1
ATOM 671 C C . PRO A 1 89 ? -8.218 -7.012 5.909 1.00 93.94 89 PRO A C 1
ATO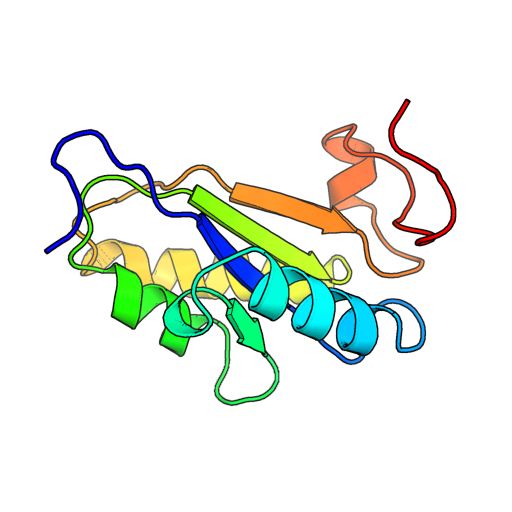M 673 O O . PRO A 1 89 ? -7.158 -7.494 5.491 1.00 93.94 89 PRO A O 1
ATOM 676 N N . PRO A 1 90 ? -9.295 -6.899 5.110 1.00 94.38 90 PRO A N 1
ATOM 677 C CA . PRO A 1 90 ? -9.237 -7.201 3.684 1.00 94.38 90 PRO A CA 1
ATOM 678 C C . PRO A 1 90 ? -8.153 -6.365 2.999 1.00 94.38 90 PRO A C 1
ATOM 680 O O . PRO A 1 90 ? -8.089 -5.150 3.198 1.00 94.38 90 PRO A O 1
ATOM 683 N N . CYS A 1 91 ? -7.321 -7.006 2.180 1.00 94.00 91 CYS A N 1
ATOM 684 C CA . CYS A 1 91 ? -6.230 -6.360 1.457 1.00 94.00 91 CYS A CA 1
ATOM 685 C C . CYS A 1 91 ? -6.444 -6.508 -0.051 1.00 94.00 91 CYS A C 1
ATOM 687 O O . CYS A 1 91 ? -6.659 -7.619 -0.529 1.00 94.00 91 CYS A O 1
ATOM 689 N N . GLY A 1 92 ? -6.396 -5.395 -0.779 1.00 93.50 92 GLY A N 1
ATOM 690 C CA . GLY A 1 92 ? -6.365 -5.325 -2.239 1.00 93.50 92 GLY A CA 1
ATOM 691 C C . GLY A 1 92 ? -4.999 -4.855 -2.739 1.00 93.50 92 GLY A C 1
ATOM 692 O O . GLY A 1 92 ? -4.273 -4.175 -2.012 1.00 93.50 92 GLY A O 1
ATOM 693 N N . ILE A 1 93 ? -4.654 -5.176 -3.987 1.00 92.50 93 ILE A N 1
ATOM 694 C CA . ILE A 1 93 ? -3.408 -4.731 -4.627 1.00 92.50 93 ILE A CA 1
ATOM 695 C C . ILE A 1 93 ? -3.731 -3.893 -5.862 1.00 92.50 93 ILE A C 1
ATOM 697 O O . ILE A 1 93 ? -4.552 -4.287 -6.686 1.00 92.50 93 ILE A O 1
ATOM 701 N N . VAL A 1 94 ? -3.015 -2.780 -6.020 1.00 92.00 94 VAL A N 1
ATOM 702 C CA . VAL A 1 94 ? -2.857 -2.101 -7.310 1.00 92.00 94 VAL A CA 1
ATOM 703 C C . VAL A 1 94 ? -1.492 -2.502 -7.876 1.00 92.00 94 VAL A C 1
ATOM 705 O O . VAL A 1 94 ? -0.467 -2.058 -7.344 1.00 92.00 94 VAL A O 1
ATOM 708 N N . PRO A 1 95 ? -1.448 -3.360 -8.910 1.00 89.88 95 PRO A N 1
ATOM 709 C CA . PRO A 1 95 ? -0.194 -3.872 -9.446 1.00 89.88 95 PRO A CA 1
ATOM 710 C C . PRO A 1 95 ? 0.571 -2.776 -10.194 1.00 89.88 95 PRO A C 1
ATOM 712 O O . PRO A 1 95 ? 0.216 -2.408 -11.310 1.00 89.88 95 PRO A O 1
ATOM 715 N N . LEU A 1 96 ? 1.633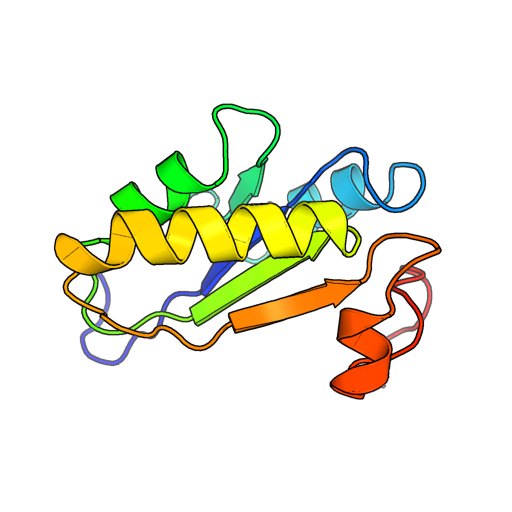 -2.249 -9.586 1.00 85.69 96 LEU A N 1
ATOM 716 C CA . LEU A 1 96 ? 2.502 -1.229 -10.179 1.00 85.69 96 LEU A CA 1
ATOM 717 C C . LEU A 1 96 ? 3.869 -1.840 -10.505 1.00 85.69 96 LEU A C 1
ATOM 719 O O . LEU A 1 96 ? 4.762 -1.879 -9.659 1.00 85.69 96 LEU A O 1
ATOM 723 N N . GLY A 1 97 ? 4.069 -2.285 -11.743 1.00 76.88 97 GLY A N 1
ATOM 724 C CA . GLY A 1 97 ? 5.333 -2.890 -12.167 1.00 76.88 97 GLY A CA 1
ATOM 725 C C . GLY A 1 97 ? 5.167 -3.891 -13.303 1.00 76.88 97 GLY A C 1
ATOM 726 O O . GLY A 1 97 ? 4.101 -3.987 -13.902 1.00 76.88 97 GLY A O 1
ATOM 727 N N . THR A 1 98 ? 6.234 -4.630 -13.601 1.00 72.81 98 THR A N 1
ATOM 728 C CA . THR A 1 98 ? 6.272 -5.659 -14.657 1.00 72.81 98 THR A CA 1
ATOM 729 C C . THR A 1 98 ? 6.111 -7.083 -14.103 1.00 72.81 98 THR A C 1
ATOM 731 O O . THR A 1 98 ? 5.474 -7.928 -14.742 1.00 72.81 98 THR A O 1
ATOM 734 N N . GLY A 1 99 ? 6.633 -7.335 -12.896 1.00 74.94 99 GLY A N 1
ATOM 735 C CA . GLY A 1 99 ? 6.444 -8.561 -12.109 1.00 74.94 99 GLY A CA 1
ATOM 736 C C . GLY A 1 99 ? 5.305 -8.393 -11.104 1.00 74.94 99 GLY A C 1
ATOM 737 O O . GLY A 1 99 ? 5.545 -7.988 -9.968 1.00 74.94 99 GLY A O 1
ATOM 738 N N . ASN A 1 100 ? 4.074 -8.612 -11.575 1.00 83.38 100 ASN A N 1
ATOM 739 C CA . ASN A 1 100 ? 2.839 -8.556 -10.784 1.00 83.38 100 ASN A CA 1
ATOM 740 C C . ASN A 1 100 ? 2.209 -9.953 -10.710 1.00 83.38 100 ASN A C 1
ATOM 742 O O . ASN A 1 100 ? 1.029 -10.139 -11.024 1.00 83.38 100 ASN A O 1
ATOM 746 N N . ASP A 1 101 ? 3.010 -10.963 -10.392 1.00 85.44 101 ASP A N 1
ATOM 747 C CA . ASP A 1 101 ? 2.569 -12.352 -10.422 1.00 85.44 101 ASP A CA 1
ATOM 748 C C . ASP A 1 101 ? 1.497 -12.604 -9.363 1.00 85.44 101 ASP A C 1
ATOM 750 O O . ASP A 1 101 ? 0.518 -13.303 -9.633 1.00 85.44 101 ASP A O 1
ATOM 754 N N . LEU A 1 102 ? 1.590 -11.934 -8.209 1.00 80.56 102 LEU A N 1
ATOM 755 C CA . LEU A 1 102 ? 0.574 -12.027 -7.166 1.00 80.56 102 LEU A CA 1
ATOM 756 C C . LEU A 1 102 ? -0.780 -11.482 -7.645 1.00 80.56 102 LEU A C 1
ATOM 758 O O . LEU A 1 102 ? -1.813 -12.114 -7.431 1.00 80.56 102 LEU A O 1
ATOM 762 N N . ALA A 1 103 ? -0.788 -10.351 -8.356 1.00 83.94 103 ALA A N 1
ATOM 763 C CA . ALA A 1 103 ? -2.020 -9.795 -8.914 1.00 83.94 103 ALA A CA 1
ATOM 764 C C . ALA A 1 103 ? -2.606 -10.682 -10.025 1.00 83.94 103 ALA A C 1
ATOM 766 O O . ALA A 1 103 ? -3.822 -10.862 -10.084 1.00 83.94 103 ALA A O 1
ATOM 767 N N . ARG A 1 104 ? -1.762 -11.293 -10.868 1.00 84.31 104 ARG A N 1
A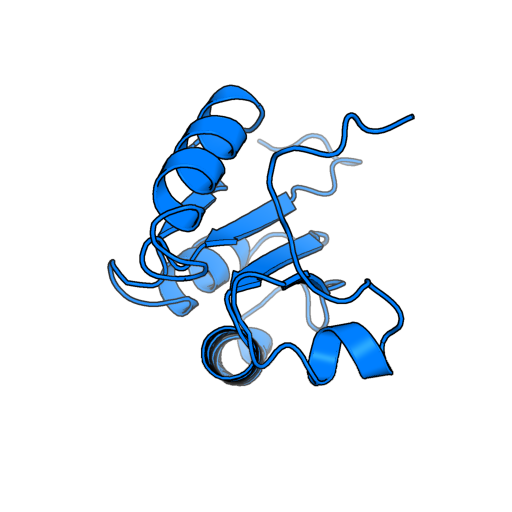TOM 768 C CA . ARG A 1 104 ? -2.203 -12.229 -11.919 1.00 84.31 104 ARG A CA 1
ATOM 769 C C . ARG A 1 104 ? -2.836 -13.488 -11.332 1.00 84.31 104 ARG A C 1
ATOM 771 O O . ARG A 1 104 ? -3.909 -13.889 -11.778 1.00 84.31 104 ARG A O 1
ATOM 778 N N . VAL A 1 105 ? -2.216 -14.077 -10.308 1.00 88.12 105 VAL A N 1
ATOM 779 C CA . VAL A 1 105 ? -2.736 -15.265 -9.607 1.00 88.12 105 VAL A CA 1
ATOM 780 C C . VAL A 1 105 ? -4.070 -14.961 -8.925 1.00 88.12 105 VAL A C 1
ATOM 782 O O . VAL A 1 105 ? -5.010 -15.747 -9.037 1.00 88.12 105 VAL A O 1
ATOM 785 N N . LEU A 1 106 ? -4.186 -13.793 -8.287 1.00 84.38 106 LEU A N 1
ATOM 786 C CA . LEU A 1 106 ? -5.426 -13.317 -7.661 1.00 84.38 106 LEU A CA 1
ATOM 787 C C . LEU A 1 106 ? -6.457 -12.777 -8.668 1.00 84.38 106 LEU A C 1
ATOM 789 O O . LEU A 1 106 ? -7.551 -12.379 -8.271 1.00 84.38 106 LEU A O 1
ATOM 793 N N . ARG A 1 107 ? -6.136 -12.799 -9.969 1.00 83.69 107 ARG A N 1
ATOM 794 C CA . ARG A 1 107 ? -6.974 -12.313 -11.077 1.00 83.69 107 ARG A CA 1
ATOM 795 C C . ARG A 1 107 ? -7.358 -10.831 -10.977 1.00 83.69 107 ARG A C 1
ATOM 797 O O . ARG A 1 107 ? -8.414 -10.433 -11.455 1.00 83.69 107 ARG A O 1
ATOM 804 N N . TRP A 1 108 ? -6.488 -10.006 -10.403 1.00 82.38 108 TRP A N 1
ATOM 805 C CA . TRP A 1 108 ? -6.649 -8.547 -10.325 1.00 82.38 108 TRP A CA 1
ATOM 806 C C . TRP A 1 108 ? -6.055 -7.791 -11.519 1.00 82.38 108 TRP A C 1
ATOM 808 O O . TRP A 1 108 ? -6.120 -6.568 -11.569 1.00 82.38 108 TRP A O 1
ATOM 818 N N . GLY A 1 109 ? -5.505 -8.514 -12.496 1.00 80.38 109 GLY A N 1
ATOM 819 C CA . GLY A 1 109 ? -5.020 -7.955 -13.757 1.00 80.38 109 GLY A CA 1
ATOM 820 C C . GLY A 1 109 ? -3.497 -7.966 -13.894 1.00 80.38 109 GLY A C 1
ATOM 821 O O . GLY A 1 109 ? -2.763 -8.387 -12.999 1.00 80.38 109 GLY A O 1
ATOM 822 N N . GLY A 1 110 ? -3.023 -7.553 -15.072 1.00 75.44 110 GLY A N 1
ATOM 823 C CA . GLY A 1 110 ? -1.609 -7.640 -15.456 1.00 75.44 110 GLY A CA 1
ATOM 824 C C . GLY A 1 110 ? -0.733 -6.481 -14.971 1.00 75.44 110 GLY A C 1
ATOM 825 O O . GLY A 1 110 ? 0.484 -6.652 -14.865 1.00 75.44 110 GLY A O 1
ATOM 826 N N . GLY A 1 111 ? -1.332 -5.330 -14.668 1.00 80.69 111 GLY A N 1
ATOM 827 C CA . GLY A 1 111 ? -0.635 -4.108 -14.281 1.00 80.69 111 GLY A CA 1
ATOM 828 C C . GLY A 1 111 ? -1.534 -2.884 -14.422 1.00 80.69 111 GLY A C 1
ATOM 829 O O . GLY A 1 111 ? -2.451 -2.874 -15.237 1.00 80.69 111 GLY A O 1
ATOM 830 N N . TYR A 1 112 ? -1.267 -1.866 -13.618 1.00 79.31 112 TYR A N 1
ATOM 831 C CA . TYR A 1 112 ? -1.891 -0.556 -13.720 1.00 79.31 112 TYR A CA 1
ATOM 832 C C . TYR A 1 112 ? -1.158 0.275 -14.780 1.00 79.31 112 TYR A C 1
ATOM 834 O O . TYR A 1 112 ? 0.068 0.410 -14.724 1.00 79.31 112 TYR A O 1
ATOM 842 N N . THR A 1 113 ? -1.912 0.805 -15.742 1.00 71.81 113 THR A N 1
ATOM 843 C CA . THR A 1 113 ? -1.402 1.633 -16.847 1.00 71.81 113 THR A CA 1
ATOM 844 C C . THR A 1 113 ? -1.825 3.095 -16.745 1.00 71.81 113 THR A C 1
ATOM 846 O O . THR A 1 113 ? -1.383 3.897 -17.554 1.00 71.81 113 THR A O 1
ATOM 849 N N . GLY A 1 114 ? -2.692 3.463 -15.792 1.00 66.06 114 GLY A N 1
ATOM 850 C CA . GLY A 1 114 ? -3.196 4.835 -15.624 1.00 66.06 114 GLY A CA 1
ATOM 851 C C . GLY A 1 114 ? -4.071 5.373 -16.766 1.00 66.06 114 GLY A C 1
ATOM 852 O O . GLY A 1 114 ? -4.693 6.416 -16.591 1.00 66.06 114 GLY A O 1
ATOM 853 N N . GLU A 1 115 ? -4.150 4.667 -17.896 1.00 62.09 115 GLU A N 1
ATOM 854 C CA . GLU A 1 115 ? -4.804 5.116 -19.133 1.00 62.09 115 GLU A CA 1
ATOM 855 C C . GLU A 1 115 ? -6.154 4.438 -19.412 1.00 62.09 115 GLU A C 1
ATOM 857 O O . GLU A 1 115 ? -6.893 4.872 -20.296 1.00 62.09 115 GLU A O 1
ATOM 862 N N . GLU A 1 116 ? -6.527 3.406 -18.655 1.00 53.09 116 GLU A N 1
ATOM 863 C CA . GLU A 1 116 ? -7.848 2.795 -18.800 1.00 53.09 116 GLU A CA 1
ATOM 864 C C . GLU A 1 116 ? -8.867 3.555 -17.946 1.00 53.09 116 GLU A C 1
ATOM 866 O O . GLU A 1 116 ? -8.922 3.419 -16.722 1.00 53.09 116 GLU A O 1
ATOM 871 N N . ASN A 1 117 ? -9.675 4.384 -18.616 1.00 40.41 117 ASN A N 1
ATOM 872 C CA . ASN A 1 117 ? -10.915 4.905 -18.051 1.00 40.41 117 ASN A CA 1
ATOM 873 C C . ASN A 1 117 ? -11.699 3.737 -17.430 1.00 40.41 117 ASN A C 1
ATOM 875 O O . ASN A 1 117 ? -11.948 2.757 -18.138 1.00 40.41 117 ASN A O 1
ATOM 879 N N . PRO A 1 118 ? -12.113 3.827 -16.155 1.00 43.28 118 PRO A N 1
ATOM 880 C CA . PRO A 1 118 ? -13.000 2.834 -15.582 1.00 43.28 118 PRO A CA 1
ATOM 881 C C . PRO A 1 118 ? -14.353 2.982 -16.286 1.00 43.28 118 PRO A C 1
ATOM 883 O O . PRO A 1 118 ? -15.095 3.926 -16.015 1.00 43.28 118 PRO A O 1
ATOM 886 N N . LEU A 1 119 ? -14.625 2.106 -17.253 1.00 35.97 119 LEU A N 1
ATOM 887 C CA . LEU A 1 119 ? -15.975 1.868 -17.760 1.00 35.97 119 LEU A CA 1
ATOM 888 C C . LEU A 1 119 ? -16.767 1.052 -16.736 1.00 35.97 119 LEU A C 1
ATOM 890 O O . LEU A 1 119 ? -16.195 0.078 -16.194 1.00 35.97 119 LEU A O 1
#

Radius of gyration: 13.89 Å; Cα contacts (8 Å, |Δi|>4): 208; chains: 1; bounding box: 30×30×38 Å

InterPro domains:
  IPR001206 Diacylglycerol kinase, catalytic domain [PF00781] (8-110)
  IPR001206 Diacylglycerol kinase, catalytic domain [PS50146] (4-119)
  IPR001206 Diacylglycerol kinase, catalytic domain [SM00046] (8-117)
  IPR016064 NAD kinase/diacylglycerol kinase-like domain superfamily [SSF111331] (6-111)
  IPR017438 Inorganic polyphosphate/ATP-NAD kinase, N-terminal [G3DSA:3.40.50.10330] (1-115)
  IPR037607 Diacylglycerol kinase [PTHR11255] (2-117)

Sequence (119 aa):
MLPPDSEPLLVLVNVKSGGCQGTELIQSFRKLLNPFQVFDVLKGGPLVGLYVFRNIPKYKILACGGDGTIGWVLQCLDIAKQDAACFSPPCGIVPLGTGNDLARVLRWGGGYTGEENPL

pLDDT: mean 87.85, std 11.34, range [35.97, 97.88]

Solvent-accessible surface area (backbone atoms only — not comparable to full-atom values): 6642 Å² total; per-residue (Å²): 133,81,62,93,89,57,66,54,63,40,34,39,25,32,41,75,25,44,85,46,49,23,49,58,49,52,54,51,48,40,72,78,43,66,52,94,35,53,42,47,32,83,70,80,35,54,50,56,59,51,61,72,48,18,82,43,63,55,42,34,37,39,39,31,20,24,44,74,51,47,54,50,44,53,55,38,46,68,64,49,29,82,75,21,61,34,70,78,56,58,72,48,74,46,31,20,39,86,61,21,61,64,34,45,76,72,67,73,44,72,50,66,76,92,72,77,75,89,124

Mean predicted aligned error: 5.31 Å

Foldseek 3Di:
DDPPPDAAEQEEFQCPFQPRVSVVVLVVCVVVHPNLRGDHCVVVHLLVNLVVQQAPLHYAYEYEHAPVSVVRNVVSLVVSLVSGNHNDYHYHYQHGHQHRVVCVVVVVDRHDPVPDDDD

Nearest PDB structures (foldseek):
  5b3h-assembly1_A  TM=3.755E-01  e=4.508E+00  Arabidopsis thaliana